Protein AF-A0A6G1F421-F1 (afdb_monomer_lite)

Structure (mmCIF, N/CA/C/O backbone):
data_AF-A0A6G1F421-F1
#
_entry.id   AF-A0A6G1F421-F1
#
loop_
_atom_site.group_PDB
_atom_site.id
_atom_site.type_symbol
_atom_site.label_atom_id
_atom_site.label_alt_id
_atom_site.label_comp_id
_atom_site.label_asym_id
_atom_site.label_entity_id
_atom_site.label_seq_id
_atom_site.pdbx_PDB_ins_code
_atom_site.Cartn_x
_atom_site.Cartn_y
_atom_site.Cartn_z
_atom_site.occupancy
_atom_site.B_iso_or_equiv
_atom_site.auth_seq_id
_atom_site.auth_comp_id
_atom_site.auth_asym_id
_atom_site.auth_atom_id
_atom_site.pdbx_PDB_model_num
ATOM 1 N N . MET A 1 1 ? 13.248 3.087 33.732 1.00 41.72 1 MET A N 1
ATOM 2 C CA . MET A 1 1 ? 14.208 3.571 32.715 1.00 41.72 1 MET A CA 1
ATOM 3 C C . MET A 1 1 ? 13.415 4.150 31.540 1.00 41.72 1 MET A C 1
ATOM 5 O O . MET A 1 1 ? 12.939 3.393 30.709 1.00 41.72 1 MET A O 1
ATOM 9 N N . LYS A 1 2 ? 13.151 5.466 31.510 1.00 45.88 2 LYS A N 1
ATOM 10 C CA . LYS A 1 2 ? 12.481 6.120 30.368 1.00 45.88 2 LYS A CA 1
ATOM 11 C C . LYS A 1 2 ? 13.570 6.624 29.427 1.00 45.88 2 LYS A C 1
ATOM 13 O O . LYS A 1 2 ? 14.242 7.589 29.765 1.00 45.88 2 LYS A O 1
ATOM 18 N N . ASN A 1 3 ? 13.781 5.939 28.303 1.00 49.31 3 ASN A N 1
ATOM 19 C CA . ASN A 1 3 ? 14.714 6.382 27.271 1.00 49.31 3 ASN A CA 1
ATOM 20 C C . ASN A 1 3 ? 14.024 7.463 26.405 1.00 49.31 3 ASN A C 1
ATOM 22 O O . ASN A 1 3 ? 13.117 7.121 25.639 1.00 49.31 3 ASN A O 1
ATOM 26 N N . PRO A 1 4 ? 14.398 8.753 26.517 1.00 56.62 4 PRO A N 1
ATOM 27 C CA . PRO A 1 4 ? 13.711 9.850 25.825 1.00 56.62 4 PRO A CA 1
ATOM 28 C C . PRO A 1 4 ? 13.904 9.803 24.302 1.00 56.62 4 PRO A C 1
ATOM 30 O O . PRO A 1 4 ? 13.106 10.362 23.556 1.00 56.62 4 PRO A O 1
ATOM 33 N N . VAL A 1 5 ? 14.941 9.101 23.835 1.00 56.56 5 VAL A N 1
ATOM 34 C CA . VAL A 1 5 ? 15.365 9.060 22.427 1.00 56.56 5 VAL A CA 1
ATOM 35 C C . VAL A 1 5 ? 14.451 8.172 21.568 1.00 56.56 5 VAL A C 1
ATOM 37 O O . VAL A 1 5 ? 14.298 8.406 20.373 1.00 56.56 5 VAL A O 1
ATOM 40 N N . PHE A 1 6 ? 13.773 7.190 22.170 1.00 55.06 6 PHE A N 1
ATOM 41 C CA . PHE A 1 6 ? 12.872 6.274 21.452 1.00 55.06 6 PHE A CA 1
ATOM 42 C C . PHE A 1 6 ? 11.454 6.819 21.245 1.00 55.06 6 PHE A C 1
ATOM 44 O O . PHE A 1 6 ? 10.704 6.280 20.435 1.00 55.06 6 PHE A O 1
ATOM 51 N N . HIS A 1 7 ? 11.065 7.888 21.943 1.00 61.00 7 HIS A N 1
ATOM 52 C CA . HIS A 1 7 ? 9.668 8.329 21.944 1.00 61.00 7 HIS A CA 1
ATOM 53 C C . HIS A 1 7 ? 9.214 8.949 20.619 1.00 61.00 7 HIS A C 1
ATOM 55 O O . HIS A 1 7 ? 8.051 8.807 20.270 1.00 61.00 7 HIS A O 1
ATOM 61 N N . GLY A 1 8 ? 10.093 9.607 19.858 1.00 63.44 8 GLY A N 1
ATOM 62 C CA . GLY A 1 8 ? 9.681 10.323 18.643 1.00 63.44 8 GLY A CA 1
ATOM 63 C C . GLY A 1 8 ? 9.133 9.399 17.551 1.00 63.44 8 GLY A C 1
ATOM 64 O O . GLY A 1 8 ? 8.000 9.559 17.104 1.00 63.44 8 GLY A O 1
ATOM 65 N N . ARG A 1 9 ? 9.918 8.394 17.139 1.00 66.19 9 ARG A N 1
ATOM 66 C CA . ARG A 1 9 ? 9.540 7.470 16.053 1.00 66.19 9 ARG A CA 1
ATOM 67 C C . ARG A 1 9 ? 8.398 6.537 16.447 1.00 66.19 9 ARG A C 1
ATOM 69 O O . ARG A 1 9 ? 7.482 6.366 15.648 1.00 66.19 9 ARG A O 1
ATOM 76 N N . SER A 1 10 ? 8.422 5.996 17.666 1.00 75.56 10 SER A N 1
ATOM 77 C CA . SER A 1 10 ? 7.337 5.142 18.160 1.00 75.56 10 SER A CA 1
ATOM 78 C C . SER A 1 10 ? 6.026 5.916 18.271 1.00 75.56 10 SER A C 1
ATOM 80 O O . SER A 1 10 ? 5.018 5.452 17.756 1.00 75.56 10 SER A O 1
ATOM 82 N N . LYS A 1 11 ? 6.050 7.160 18.775 1.00 80.19 11 LYS A N 1
ATOM 83 C CA . LYS A 1 11 ? 4.848 8.004 18.844 1.00 80.19 11 LYS A CA 1
ATOM 84 C C . LYS A 1 11 ? 4.219 8.244 17.469 1.00 80.19 11 LYS A C 1
ATOM 86 O O . LYS A 1 11 ? 3.001 8.206 17.349 1.00 80.19 11 LYS A O 1
ATOM 91 N N . HIS A 1 12 ? 5.017 8.473 16.422 1.00 79.56 12 HIS A N 1
ATOM 92 C CA . HIS A 1 12 ? 4.476 8.639 15.067 1.00 79.56 12 HIS A CA 1
ATOM 93 C C . HIS A 1 12 ? 3.813 7.365 14.529 1.00 79.56 12 HIS A C 1
ATOM 95 O O . HIS A 1 12 ? 2.818 7.468 13.810 1.00 79.56 12 HIS A O 1
ATOM 101 N N . ILE A 1 13 ? 4.350 6.188 14.864 1.00 81.62 13 ILE A N 1
ATOM 102 C CA . ILE A 1 13 ? 3.741 4.900 14.511 1.00 81.62 13 ILE A CA 1
ATOM 103 C C . ILE A 1 13 ? 2.425 4.733 15.272 1.00 81.62 13 ILE A C 1
ATOM 105 O O . ILE A 1 13 ? 1.399 4.496 14.639 1.00 81.62 13 ILE A O 1
ATOM 109 N N . ASP A 1 14 ? 2.440 4.949 16.589 1.00 85.38 14 ASP A N 1
ATOM 110 C CA . ASP A 1 14 ? 1.273 4.789 17.462 1.00 85.38 14 ASP A CA 1
ATOM 111 C C . ASP A 1 14 ? 0.118 5.699 17.027 1.00 85.38 14 ASP A C 1
ATOM 113 O O . ASP A 1 14 ? -1.012 5.244 16.866 1.00 85.38 14 ASP A O 1
ATOM 117 N N . THR A 1 15 ? 0.399 6.978 16.750 1.00 87.75 15 THR A N 1
ATOM 118 C CA . THR A 1 15 ? -0.621 7.931 16.286 1.00 87.75 15 THR A CA 1
ATOM 119 C C . THR A 1 15 ? -1.214 7.532 14.933 1.00 87.75 15 THR A C 1
ATOM 121 O O . THR A 1 15 ? -2.429 7.593 14.761 1.00 87.75 15 THR A O 1
ATOM 124 N N . ARG A 1 16 ? -0.388 7.109 13.964 1.00 89.94 16 ARG A N 1
ATOM 125 C CA . ARG A 1 16 ? -0.885 6.680 12.642 1.00 89.94 16 ARG A CA 1
ATOM 126 C C . ARG A 1 16 ? -1.705 5.401 12.736 1.00 89.94 16 ARG A C 1
ATOM 128 O O . ARG A 1 16 ? -2.730 5.293 12.071 1.00 89.94 16 ARG A O 1
ATOM 135 N N . TYR A 1 17 ? -1.254 4.451 13.549 1.00 91.69 17 TYR A N 1
ATOM 136 C CA . TYR A 1 17 ? -1.960 3.198 13.767 1.00 91.69 17 TYR A CA 1
ATOM 137 C C . TYR A 1 17 ? -3.336 3.445 14.389 1.00 91.69 17 TYR A C 1
ATOM 139 O O . TYR A 1 17 ? -4.330 2.947 13.865 1.00 91.69 17 TYR A O 1
ATOM 147 N N . GLN A 1 18 ? -3.396 4.260 15.446 1.00 93.25 18 GLN A N 1
ATOM 148 C CA . GLN A 1 18 ? -4.651 4.583 16.120 1.00 93.25 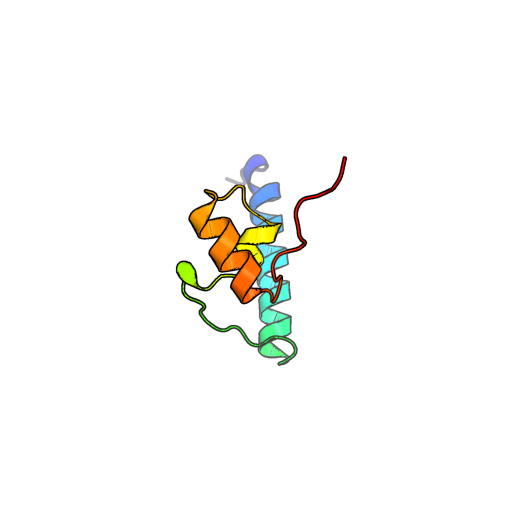18 GLN A CA 1
ATOM 149 C C . GLN A 1 18 ? -5.648 5.259 15.167 1.00 93.25 18 GLN A C 1
ATOM 151 O O . GLN A 1 18 ? -6.799 4.845 15.101 1.00 93.25 18 GLN A O 1
ATOM 156 N N . PHE A 1 19 ? -5.188 6.215 14.354 1.00 94.00 19 PHE A N 1
ATOM 157 C CA . PHE A 1 19 ? -6.030 6.871 13.351 1.00 94.00 19 PHE A CA 1
ATOM 158 C C . PHE A 1 19 ? -6.592 5.890 12.308 1.00 94.00 19 PHE A C 1
ATOM 160 O O . PHE A 1 19 ? -7.792 5.877 12.046 1.00 94.00 19 PHE A O 1
ATOM 167 N N . ILE A 1 20 ? -5.742 5.034 11.724 1.00 94.62 20 ILE A N 1
ATOM 168 C CA . ILE A 1 20 ? -6.189 4.042 10.730 1.00 94.62 20 ILE A CA 1
ATOM 169 C C . ILE A 1 20 ? -7.192 3.073 11.362 1.00 94.62 20 ILE A C 1
ATOM 171 O O . ILE A 1 20 ? -8.198 2.742 10.738 1.00 94.62 20 ILE A O 1
ATOM 175 N N . ARG A 1 21 ? -6.937 2.640 12.601 1.00 95.62 21 ARG A N 1
ATOM 176 C CA . ARG A 1 21 ? -7.834 1.757 13.344 1.00 95.62 21 ARG A CA 1
ATOM 177 C C . ARG A 1 21 ? -9.215 2.383 13.534 1.00 95.62 21 ARG A C 1
ATOM 179 O O . ARG A 1 21 ? -10.203 1.723 13.237 1.00 95.62 21 ARG A O 1
ATOM 186 N N . GLU A 1 22 ? -9.283 3.644 13.948 1.00 96.94 22 GLU A N 1
ATOM 187 C CA . GLU A 1 22 ? -10.547 4.376 14.110 1.00 96.94 22 GLU A CA 1
ATOM 188 C C . GLU A 1 22 ? -11.313 4.512 12.785 1.00 96.94 22 GLU A C 1
ATOM 190 O O . GLU A 1 22 ? -12.527 4.304 12.746 1.00 96.94 22 GLU A O 1
ATOM 195 N N . CYS A 1 23 ? -10.625 4.788 11.673 1.00 97.31 23 CYS A N 1
ATOM 196 C CA . CYS A 1 23 ? -11.249 4.818 10.346 1.00 97.31 23 CYS A CA 1
ATOM 197 C C . CYS A 1 23 ? -11.809 3.450 9.918 1.00 97.31 23 CYS A C 1
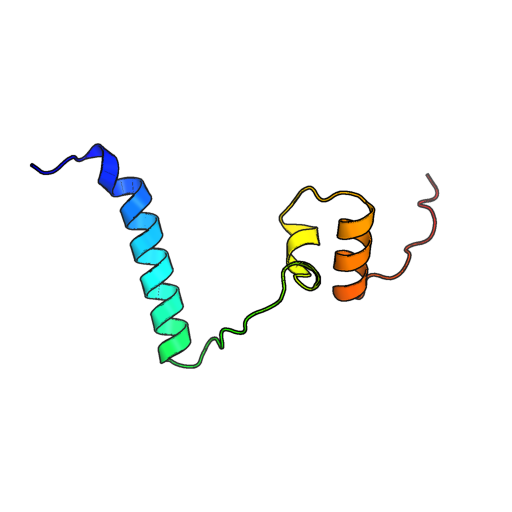ATOM 199 O O . CYS A 1 23 ? -12.844 3.390 9.255 1.00 97.31 23 CYS A O 1
ATOM 201 N N . VAL A 1 24 ? -11.146 2.352 10.287 1.00 97.12 24 VAL A N 1
ATOM 202 C CA . VAL A 1 24 ? -11.636 0.993 10.004 1.00 97.12 24 VAL A CA 1
ATOM 203 C C . VAL A 1 24 ? -12.827 0.647 10.894 1.00 97.12 24 VAL A C 1
ATOM 205 O O . VAL A 1 24 ? -13.846 0.178 10.394 1.00 97.12 24 VAL A O 1
ATOM 208 N N . GLU A 1 25 ? -12.735 0.912 12.199 1.00 96.94 25 GLU A N 1
ATOM 209 C CA . GLU A 1 25 ? -13.807 0.638 13.168 1.00 96.94 25 GLU A CA 1
ATOM 210 C C . GLU A 1 25 ? -15.071 1.467 12.878 1.00 96.94 25 GLU A C 1
ATOM 212 O O . GLU A 1 25 ? -16.184 0.973 13.047 1.00 96.94 25 GLU A O 1
ATOM 217 N N . SER A 1 26 ? -14.916 2.695 12.375 1.00 97.31 26 SER A N 1
ATOM 218 C CA . SER A 1 26 ? -16.032 3.543 11.925 1.00 97.31 26 SER A CA 1
ATOM 219 C C . SER A 1 26 ? -16.557 3.206 10.522 1.00 97.31 26 SER A C 1
ATOM 221 O O . SER A 1 26 ? -17.508 3.838 10.061 1.00 97.31 26 SER A O 1
ATOM 223 N N . GLY A 1 27 ? -15.959 2.232 9.827 1.00 96.75 27 GLY A N 1
ATOM 224 C CA . GLY A 1 27 ? -16.360 1.819 8.479 1.00 96.75 27 GLY A CA 1
ATOM 225 C C . GLY A 1 27 ? -16.011 2.818 7.370 1.00 96.75 27 GLY A C 1
ATOM 226 O O . GLY A 1 27 ? -16.473 2.662 6.242 1.00 96.75 27 GLY A O 1
ATOM 227 N N . GLN A 1 28 ? -15.195 3.837 7.656 1.00 97.62 28 GLN A N 1
ATOM 228 C CA . GLN A 1 28 ? -14.723 4.804 6.657 1.00 97.62 28 GLN A CA 1
ATOM 229 C C . GLN A 1 28 ? -13.712 4.190 5.684 1.00 97.62 28 GLN A C 1
ATOM 231 O O . GLN A 1 28 ? -13.585 4.651 4.549 1.00 97.62 28 GLN A O 1
ATOM 236 N N . ILE A 1 29 ? -12.970 3.172 6.131 1.00 96.25 29 ILE A N 1
ATOM 237 C CA . ILE A 1 29 ? -11.965 2.463 5.337 1.00 96.25 29 ILE A CA 1
ATOM 238 C C . ILE A 1 29 ? -12.186 0.957 5.474 1.00 96.25 29 ILE A C 1
ATOM 240 O O . ILE A 1 29 ? -12.340 0.440 6.577 1.00 96.25 29 ILE A O 1
ATOM 244 N N . VAL A 1 30 ? -12.115 0.246 4.350 1.00 95.44 30 VAL A N 1
ATOM 245 C CA . VAL A 1 30 ? -12.020 -1.217 4.306 1.00 95.44 30 VAL A CA 1
ATOM 246 C C . VAL A 1 30 ? -10.600 -1.588 3.898 1.00 95.44 30 VAL A C 1
ATOM 248 O O . VAL A 1 30 ? -10.059 -1.040 2.937 1.00 95.44 30 VAL A O 1
ATOM 251 N N . ILE A 1 31 ? -9.978 -2.494 4.649 1.00 93.38 31 ILE A N 1
ATOM 252 C CA . ILE A 1 31 ? -8.637 -2.996 4.346 1.00 93.38 31 ILE A CA 1
ATOM 253 C C . ILE A 1 31 ? -8.775 -4.307 3.585 1.00 93.38 31 ILE A C 1
ATOM 255 O O . ILE A 1 31 ? -9.355 -5.266 4.089 1.00 93.38 31 ILE A O 1
ATOM 259 N N . GLU A 1 32 ? -8.172 -4.358 2.404 1.00 94.69 32 GLU A N 1
ATOM 260 C CA . GLU A 1 32 ? -8.082 -5.563 1.589 1.00 94.69 32 GLU A CA 1
ATOM 261 C C . GLU A 1 32 ? -6.619 -5.913 1.342 1.00 94.69 32 GLU A C 1
ATOM 263 O O . GLU A 1 32 ? -5.769 -5.042 1.128 1.00 94.69 32 GLU A O 1
ATOM 268 N N . PHE A 1 33 ? -6.317 -7.208 1.375 1.00 94.75 33 PHE A N 1
ATOM 269 C CA . PHE A 1 33 ? -5.003 -7.689 0.985 1.00 94.75 33 PHE A CA 1
ATOM 270 C C . PHE A 1 33 ? -4.875 -7.664 -0.539 1.00 94.75 33 PHE A C 1
ATOM 272 O O . PHE A 1 33 ? -5.685 -8.259 -1.246 1.00 94.75 33 PHE A O 1
ATOM 279 N N . ILE A 1 34 ? -3.815 -7.024 -1.028 1.00 93.88 34 ILE A N 1
ATOM 280 C CA . ILE A 1 34 ? -3.436 -7.026 -2.439 1.00 93.88 34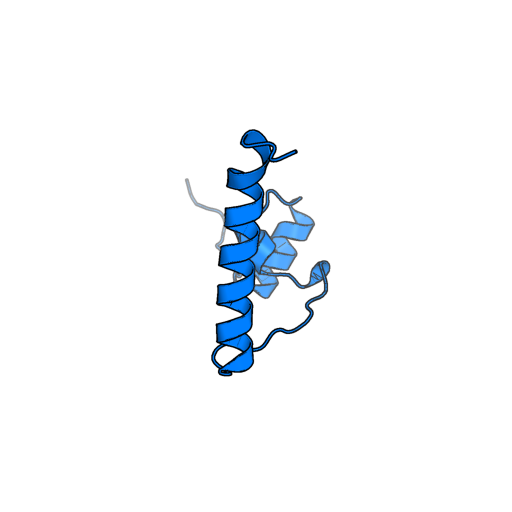 ILE A CA 1
ATOM 281 C C . ILE A 1 34 ? -2.071 -7.696 -2.544 1.00 93.88 34 ILE A C 1
ATOM 283 O O . ILE A 1 34 ? -1.141 -7.367 -1.802 1.00 93.88 34 ILE A O 1
ATOM 287 N N . ARG A 1 35 ? -1.944 -8.644 -3.473 1.00 94.81 35 ARG A N 1
ATOM 288 C CA . ARG A 1 35 ? -0.665 -9.300 -3.747 1.00 94.81 35 ARG A CA 1
ATOM 289 C C . ARG A 1 35 ? 0.353 -8.276 -4.245 1.00 94.81 35 ARG A C 1
ATOM 291 O O . ARG A 1 35 ? 0.001 -7.326 -4.937 1.00 94.81 35 ARG A O 1
ATOM 298 N N . THR A 1 36 ? 1.633 -8.482 -3.949 1.00 90.06 36 THR A N 1
ATOM 299 C CA . THR A 1 36 ? 2.694 -7.538 -4.339 1.00 90.06 36 THR A CA 1
ATOM 300 C C . THR A 1 36 ? 2.733 -7.281 -5.846 1.00 90.06 36 THR A C 1
ATOM 302 O O . THR A 1 36 ? 3.014 -6.163 -6.270 1.00 90.06 36 THR A O 1
ATOM 305 N N . GLU A 1 37 ? 2.418 -8.286 -6.663 1.00 89.44 37 GLU A N 1
ATOM 306 C CA . GLU A 1 37 ? 2.375 -8.154 -8.123 1.00 89.44 37 GLU A CA 1
ATOM 307 C C . GLU A 1 37 ? 1.229 -7.255 -8.618 1.00 89.44 37 GLU A C 1
ATOM 309 O O . GLU A 1 37 ? 1.298 -6.719 -9.721 1.00 89.44 37 GLU A O 1
ATOM 314 N N . GLU A 1 38 ? 0.197 -7.070 -7.795 1.00 92.38 38 GLU A N 1
ATOM 315 C CA . GLU A 1 38 ? -1.030 -6.336 -8.114 1.00 92.38 38 GLU A CA 1
ATOM 316 C C . GLU A 1 38 ? -1.076 -4.947 -7.450 1.00 92.38 38 GLU A C 1
ATOM 318 O O . GLU A 1 38 ? -2.028 -4.178 -7.620 1.00 92.38 38 GLU A O 1
ATOM 323 N N . GLN A 1 39 ? -0.033 -4.586 -6.697 1.00 93.62 39 GLN A N 1
ATOM 324 C CA . GLN A 1 39 ? 0.019 -3.353 -5.923 1.00 93.62 39 GLN A CA 1
ATOM 325 C C . GLN A 1 39 ? 0.298 -2.128 -6.813 1.00 93.62 39 GLN A C 1
ATOM 327 O O . GLN A 1 39 ? 1.406 -1.596 -6.864 1.00 93.62 39 GLN A O 1
ATOM 332 N N . ARG A 1 40 ? -0.746 -1.621 -7.481 1.00 93.19 40 ARG A N 1
ATOM 333 C CA . ARG A 1 40 ? -0.693 -0.444 -8.379 1.00 93.19 40 ARG A CA 1
ATOM 334 C C . ARG A 1 40 ? -0.054 0.812 -7.768 1.00 93.19 40 ARG A C 1
ATOM 336 O O . ARG A 1 40 ? 0.560 1.597 -8.483 1.00 93.19 40 ARG A O 1
ATOM 343 N N . ALA A 1 41 ? -0.151 0.992 -6.448 1.00 93.94 41 ALA A N 1
ATOM 344 C CA . ALA A 1 41 ? 0.445 2.128 -5.739 1.00 93.94 41 ALA A CA 1
ATOM 345 C C . ALA A 1 41 ? 1.984 2.150 -5.810 1.00 93.94 41 ALA A C 1
ATOM 347 O O . ALA A 1 41 ? 2.598 3.209 -5.649 1.00 93.94 41 ALA A O 1
ATOM 348 N N . ASP A 1 42 ? 2.618 1.006 -6.079 1.00 94.12 42 ASP A N 1
ATOM 349 C CA . ASP A 1 42 ? 4.074 0.917 -6.167 1.00 94.12 42 ASP A CA 1
ATOM 350 C C . ASP A 1 42 ? 4.635 1.730 -7.342 1.00 94.12 42 ASP A C 1
ATOM 352 O O . ASP A 1 42 ? 5.754 2.228 -7.237 1.00 94.12 42 ASP A O 1
ATOM 356 N N . ALA A 1 43 ? 3.846 1.958 -8.402 1.00 93.06 43 ALA A N 1
ATOM 357 C CA . ALA A 1 43 ? 4.234 2.829 -9.515 1.00 93.06 43 ALA A CA 1
ATOM 358 C C . ALA A 1 43 ? 4.533 4.273 -9.076 1.00 93.06 43 ALA A C 1
ATOM 360 O O . ALA A 1 43 ? 5.351 4.945 -9.697 1.00 93.06 43 ALA A O 1
ATOM 361 N N . LEU A 1 44 ? 3.868 4.750 -8.017 1.00 93.56 44 LEU A N 1
ATOM 362 C CA . LEU A 1 44 ? 3.956 6.137 -7.547 1.00 93.56 44 LEU A CA 1
ATOM 363 C C . LEU A 1 44 ? 4.872 6.306 -6.331 1.00 93.56 44 LEU A C 1
ATOM 365 O O . LEU A 1 44 ? 5.234 7.426 -5.981 1.00 93.56 44 LEU A O 1
ATOM 369 N N . THR A 1 45 ? 5.212 5.211 -5.652 1.00 95.12 45 THR A N 1
ATOM 370 C CA . THR A 1 45 ? 5.875 5.251 -4.339 1.00 95.12 45 THR A CA 1
ATOM 371 C C . THR A 1 45 ? 7.257 4.608 -4.333 1.00 95.12 45 THR A C 1
ATOM 373 O O . THR A 1 45 ? 8.015 4.820 -3.386 1.00 95.12 45 THR A O 1
ATOM 376 N N . LYS A 1 46 ? 7.611 3.834 -5.369 1.00 92.88 46 LYS A N 1
ATOM 377 C CA . LYS A 1 46 ? 8.862 3.068 -5.431 1.00 92.88 46 LYS A CA 1
ATOM 378 C C . LYS A 1 46 ? 9.581 3.264 -6.765 1.00 92.88 46 LYS A C 1
ATOM 380 O O . LYS A 1 46 ? 8.963 3.369 -7.818 1.00 92.88 46 LYS A O 1
ATOM 385 N N . GLY A 1 47 ? 10.913 3.209 -6.727 1.00 93.38 47 GLY A N 1
ATOM 386 C CA . GLY A 1 47 ? 11.728 2.999 -7.924 1.00 93.38 47 GLY A CA 1
ATOM 387 C C . GLY A 1 47 ? 11.713 1.520 -8.311 1.00 93.38 47 GLY A C 1
ATOM 388 O O . GLY A 1 47 ? 12.445 0.725 -7.725 1.00 93.38 47 GLY A O 1
ATOM 389 N N . LEU A 1 48 ? 10.853 1.135 -9.255 1.00 91.38 48 LEU A N 1
ATOM 390 C CA . LEU A 1 48 ? 10.704 -0.253 -9.706 1.00 91.38 48 LEU A CA 1
ATOM 391 C C . LEU A 1 48 ? 11.492 -0.533 -10.998 1.00 91.38 48 LEU A C 1
ATOM 393 O O . LEU A 1 48 ? 11.608 0.356 -11.842 1.00 91.38 48 LEU A O 1
ATOM 397 N N . PRO A 1 49 ? 11.947 -1.784 -11.227 1.00 93.69 49 PRO A N 1
ATOM 398 C CA . PRO A 1 49 ? 12.414 -2.215 -12.543 1.00 93.69 49 PRO A CA 1
ATOM 399 C C . PRO A 1 49 ? 11.335 -2.014 -13.611 1.00 93.69 49 PRO A C 1
ATOM 401 O O . PRO A 1 49 ? 10.152 -2.222 -13.332 1.00 93.69 49 PRO A O 1
ATOM 404 N N . THR A 1 50 ? 11.743 -1.704 -14.844 1.00 91.38 50 THR A N 1
ATOM 405 C CA . THR A 1 50 ? 10.846 -1.341 -15.957 1.00 91.38 50 THR A CA 1
ATOM 406 C C . THR A 1 50 ? 9.673 -2.302 -16.138 1.00 91.38 50 THR A C 1
ATOM 408 O O . THR A 1 50 ? 8.546 -1.855 -16.308 1.00 91.38 50 THR A O 1
ATOM 411 N N . ALA A 1 51 ? 9.902 -3.614 -16.033 1.00 90.69 51 ALA A N 1
ATOM 412 C CA . ALA A 1 51 ? 8.839 -4.611 -16.159 1.00 90.69 51 ALA A CA 1
ATOM 413 C C . ALA A 1 51 ? 7.771 -4.486 -15.056 1.00 90.69 51 ALA A C 1
ATOM 415 O O . ALA A 1 51 ? 6.580 -4.464 -15.349 1.00 90.69 51 ALA A O 1
ATOM 416 N N . LYS A 1 52 ? 8.185 -4.345 -13.787 1.00 91.50 52 LYS A N 1
ATOM 417 C CA . LYS A 1 52 ? 7.253 -4.177 -12.658 1.00 91.50 52 LYS A CA 1
ATOM 418 C C . LYS A 1 52 ? 6.539 -2.833 -12.721 1.00 91.50 52 LYS A C 1
ATOM 420 O O . LYS A 1 52 ? 5.351 -2.758 -12.423 1.00 91.50 52 LYS A O 1
ATOM 425 N N . LEU A 1 53 ? 7.259 -1.792 -13.134 1.00 91.06 53 LEU A N 1
ATOM 426 C CA . LEU A 1 53 ? 6.690 -0.470 -13.338 1.00 91.06 53 LEU A CA 1
ATOM 427 C C . LEU A 1 53 ? 5.612 -0.503 -14.430 1.00 91.06 53 LEU A C 1
ATOM 429 O O . LEU A 1 53 ? 4.515 -0.005 -14.208 1.00 91.06 53 LEU A O 1
ATOM 433 N N . ALA A 1 54 ? 5.884 -1.148 -15.568 1.00 89.56 54 ALA A N 1
ATOM 434 C CA . ALA A 1 54 ? 4.924 -1.309 -16.658 1.00 89.56 54 ALA A CA 1
ATOM 435 C C . ALA A 1 54 ? 3.659 -2.061 -16.212 1.00 89.56 54 ALA A C 1
ATOM 437 O O . ALA A 1 54 ? 2.554 -1.613 -16.514 1.00 89.56 54 ALA A O 1
ATOM 438 N N . THR A 1 55 ? 3.801 -3.144 -15.439 1.00 91.44 55 THR A N 1
ATOM 439 C CA . THR A 1 55 ? 2.652 -3.851 -14.850 1.00 91.44 55 THR A CA 1
ATOM 440 C C . THR A 1 55 ? 1.843 -2.937 -13.932 1.00 91.44 55 THR A C 1
ATOM 442 O O . THR A 1 55 ? 0.627 -2.841 -14.081 1.00 91.44 55 THR A O 1
ATOM 445 N N . ALA A 1 56 ? 2.497 -2.219 -13.015 1.00 92.31 56 ALA A N 1
ATOM 446 C CA . ALA A 1 56 ? 1.811 -1.325 -12.085 1.00 92.31 56 ALA A CA 1
ATOM 447 C C . ALA A 1 56 ? 1.100 -0.160 -12.807 1.00 92.31 56 ALA A C 1
ATOM 449 O O . ALA A 1 56 ? 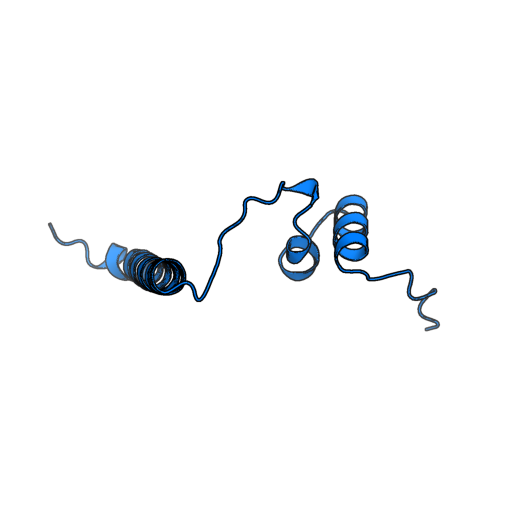-0.031 0.169 -12.453 1.00 92.31 56 ALA A O 1
ATOM 450 N N . TRP A 1 57 ? 1.699 0.404 -13.863 1.00 90.56 57 TRP A N 1
ATOM 451 C CA . TRP A 1 57 ? 1.053 1.399 -14.731 1.00 90.56 57 TRP A CA 1
ATOM 452 C C . TRP A 1 57 ? -0.156 0.837 -15.470 1.00 90.56 57 TRP A C 1
ATOM 454 O O . TRP A 1 57 ? -1.197 1.493 -15.527 1.00 90.56 57 TRP A O 1
ATOM 464 N N . HIS A 1 58 ? -0.044 -0.384 -15.993 1.00 90.62 58 HIS A N 1
ATOM 465 C CA . HIS A 1 58 ? -1.158 -1.056 -16.648 1.00 90.62 58 HIS A CA 1
ATOM 466 C C . HIS A 1 58 ? -2.332 -1.263 -15.681 1.00 90.62 58 HIS A C 1
ATOM 468 O O . HIS A 1 58 ? -3.469 -0.942 -16.024 1.00 90.62 58 HIS A O 1
ATOM 474 N N . LEU A 1 59 ? -2.055 -1.706 -14.449 1.00 92.56 59 LEU A N 1
ATOM 475 C CA . LEU A 1 59 ? -3.055 -1.849 -13.381 1.00 92.56 59 LEU A CA 1
ATOM 476 C C . LEU A 1 59 ? -3.668 -0.510 -12.948 1.00 92.56 59 LEU A C 1
ATOM 478 O O . LEU A 1 59 ? -4.818 -0.473 -12.514 1.00 92.56 59 LEU A O 1
ATOM 482 N N . LEU A 1 60 ? -2.921 0.590 -13.069 1.00 92.19 60 LEU A N 1
ATOM 483 C CA . LEU A 1 60 ? -3.421 1.949 -12.842 1.00 92.19 60 LEU A CA 1
ATOM 484 C C . LEU A 1 60 ? -4.299 2.459 -14.004 1.00 92.19 60 LEU A C 1
ATOM 486 O O . LEU A 1 60 ? -4.900 3.524 -13.898 1.00 92.19 60 LEU A O 1
ATOM 490 N N . GLY A 1 61 ? -4.362 1.727 -15.121 1.00 91.31 61 GLY A N 1
ATOM 491 C CA . GLY A 1 61 ? -5.087 2.126 -16.327 1.00 91.31 61 GLY A CA 1
ATOM 492 C C . GLY A 1 61 ? -4.295 3.043 -17.261 1.00 91.31 61 GLY A C 1
ATOM 493 O O . GLY A 1 61 ? -4.850 3.526 -18.249 1.00 91.31 61 GLY A O 1
ATOM 494 N N . VAL A 1 62 ? -3.003 3.263 -17.003 1.00 88.50 62 VAL A N 1
ATOM 495 C CA . VAL A 1 62 ? -2.140 4.031 -17.904 1.00 88.50 62 VAL A CA 1
ATOM 496 C C . VAL A 1 62 ? -1.770 3.154 -19.093 1.00 88.50 62 VAL A C 1
ATOM 498 O O . VAL A 1 62 ? -1.097 2.131 -18.971 1.00 88.50 62 VAL A O 1
ATOM 501 N N . ARG A 1 63 ? -2.254 3.554 -20.267 1.00 79.00 63 ARG A N 1
ATOM 502 C CA . ARG A 1 63 ? -1.962 2.918 -21.554 1.00 79.00 63 ARG A CA 1
ATOM 503 C C . ARG A 1 63 ? -0.971 3.797 -22.300 1.00 79.00 63 ARG A C 1
ATOM 505 O O . ARG A 1 63 ? -1.047 5.011 -22.154 1.00 79.00 63 ARG A O 1
ATOM 512 N N . ASN A 1 64 ? -0.065 3.164 -23.054 1.00 69.25 64 ASN A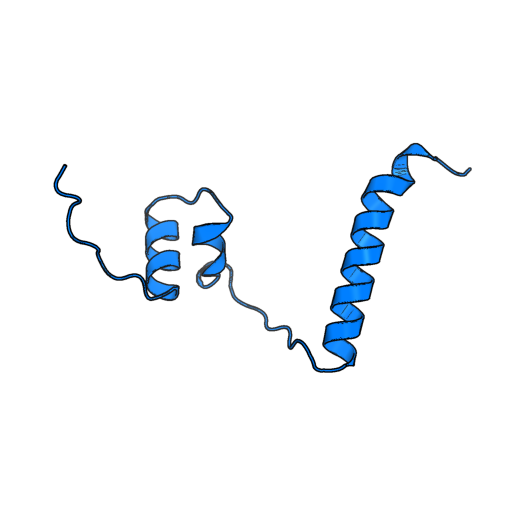 N 1
ATOM 513 C CA . ASN A 1 64 ? 0.982 3.794 -23.868 1.00 69.25 64 ASN A CA 1
ATOM 514 C C . ASN A 1 64 ? 0.631 5.235 -24.269 1.00 69.25 64 ASN A C 1
ATOM 516 O O . ASN A 1 64 ? -0.147 5.463 -25.195 1.00 69.25 64 ASN A O 1
ATOM 520 N N . LEU A 1 65 ? 1.231 6.197 -23.569 1.00 62.97 65 LEU A N 1
ATOM 521 C CA . LEU A 1 65 ? 1.465 7.510 -24.138 1.00 62.97 65 LEU A CA 1
ATOM 522 C C . LEU A 1 65 ? 2.518 7.231 -25.209 1.00 62.97 65 LEU A C 1
ATOM 524 O O . LEU A 1 65 ? 3.567 6.682 -24.877 1.00 62.97 65 LEU A O 1
ATOM 528 N N . GLY A 1 66 ? 2.209 7.463 -26.486 1.00 59.62 66 GLY A N 1
ATOM 529 C CA . GLY A 1 66 ? 3.175 7.262 -27.570 1.00 59.62 66 GLY A CA 1
ATOM 530 C C . GLY A 1 66 ? 4.517 7.952 -27.273 1.00 59.62 66 GLY A C 1
ATOM 531 O O . GLY A 1 66 ? 4.599 8.744 -26.330 1.00 59.62 66 GLY A O 1
ATOM 532 N N . PRO A 1 67 ? 5.578 7.660 -28.046 1.00 61.12 67 PRO A N 1
ATOM 533 C CA . PRO A 1 67 ? 6.886 8.255 -27.802 1.00 61.12 67 PRO A CA 1
ATOM 534 C C . PRO A 1 67 ? 6.735 9.767 -27.639 1.00 61.12 67 PRO A C 1
ATOM 536 O O . PRO A 1 67 ? 6.089 10.425 -28.461 1.00 61.12 67 PRO A O 1
ATOM 539 N N . ARG A 1 68 ? 7.271 10.284 -26.529 1.00 60.06 68 ARG A N 1
ATOM 540 C CA . ARG A 1 68 ? 7.365 11.720 -26.291 1.00 60.06 68 ARG A CA 1
ATOM 541 C C . ARG A 1 68 ? 8.180 12.269 -27.463 1.00 60.06 68 ARG A C 1
ATOM 543 O O . ARG A 1 68 ? 9.308 11.836 -27.679 1.00 60.06 68 ARG A O 1
ATOM 550 N N . GLN A 1 69 ? 7.524 13.050 -28.317 1.00 49.50 69 GLN A N 1
ATOM 551 C CA . GLN A 1 69 ? 8.200 13.770 -29.385 1.00 49.50 69 GLN A CA 1
ATOM 552 C C . GLN A 1 69 ? 8.870 14.955 -28.702 1.00 49.50 69 GLN A C 1
ATOM 554 O O . GLN A 1 69 ? 8.186 15.910 -28.331 1.00 49.50 69 GLN A O 1
ATOM 559 N N . ASP A 1 70 ? 10.166 14.813 -28.461 1.00 53.44 70 ASP A N 1
ATOM 560 C CA . ASP A 1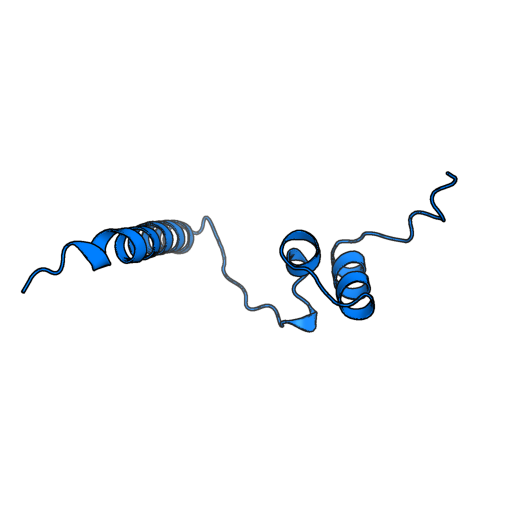 70 ? 11.052 15.881 -28.012 1.00 53.44 70 ASP A CA 1
ATOM 561 C C . ASP A 1 70 ? 11.759 16.464 -29.243 1.00 53.44 70 ASP A C 1
ATOM 563 O O . ASP A 1 70 ? 12.246 15.655 -30.071 1.00 53.44 70 ASP A O 1
#

pLDDT: mean 83.81, std 15.59, range [41.72, 97.62]

Secondary structure (DSSP, 8-state):
---GGGHHHHHHHHHHHHHHHHHHHTTS-------GGG-TTHHHHS---HHHHHHHHHHTT---PPP---

Organism: NCBI:txid110450

Radius of gyration: 18.9 Å; chains: 1; bounding box: 32×25×62 Å

Sequence (70 aa):
MKNPVFHGRSKHIDTRYQFIRECVESGQIVIEFIRTEEQRADALTKGLPTAKLATAWHLLGVRNLGPRQD

Foldseek 3Di:
DDDVVPCPVVVVVVVVVVVVVVCVVVVVDDDDDDDPLLPLCCLVVHDDDPVSNVSSCVSVVNDDPDPDPD